Protein AF-A0A0A9DSI0-F1 (afdb_monomer_lite)

pLDDT: mean 74.7, std 19.16, range [35.53, 97.94]

Radius of gyration: 17.43 Å; chains: 1; bounding box: 52×45×36 Å

InterPro domains:
  IPR053772 FBD-associated F-box protein At1g61320/At1g61330-like [PTHR34145] (1-157)
  IPR055357 At1g61320/AtMIF1, LRR domain [PF23622] (1-171)

Sequence (175 aa):
MKNLSMCCSNVVYYARAGLPSIMPNLETLDLRSDDEVVDTPMLPTKFHYLNHLTICMRSGTFNPSYDYFSVVSFLDASASPSLETLILDVSKEHMERDSVFGDSSHLRQIAEHRHYYLKNVKIIGFSSAKRLIELTCYILNNAVSLECLTLDTLYGFRCSDDEIYERCSPWARIF

Foldseek 3Di:
DAEDEDAEAQQLVCCQAPCCPVPVNHAYYHYEHQYHDPDDDHDQGANARHAYYEYAHEDPDDDLPPQCCSVVSCVQCSHYLNHAEYEYEPAYPDDDDPDQDDDPDDLPPQPARARERHAYYAYALADNSPNSVSVVVNCVRRDPNHNDYHRHNDYDDDPDVPPDDDDPDDDDDDD

Secondary structure (DSSP, 8-state):
--EEEEE-TTHHHHHHHHHHHH-TT--EEEEEES-----SPPP----SS--EEEEEE--SS--TT--THHHHHHHSTTT-TT--EEEEE---SS-----S-S--PPPP------BSS--EEEEES----HHHHHHHHHHHHHBTT--EEEEE---SS---S--SS----------

Organism: Arundo donax (NCBI:txid35708)

Structure (mmCIF, N/CA/C/O backbone):
data_AF-A0A0A9DSI0-F1
#
_entry.id   AF-A0A0A9DSI0-F1
#
loop_
_atom_site.group_PDB
_atom_site.id
_atom_site.type_symbol
_atom_site.label_atom_id
_atom_site.label_alt_id
_atom_site.label_comp_id
_atom_site.label_asym_id
_atom_site.label_entity_id
_atom_site.label_seq_id
_atom_site.pdbx_PDB_ins_code
_atom_site.Cartn_x
_atom_site.Cartn_y
_atom_site.Cartn_z
_atom_site.occupancy
_atom_site.B_iso_or_equiv
_atom_site.auth_seq_id
_atom_site.auth_comp_id
_atom_site.auth_asym_id
_atom_site.auth_atom_id
_atom_site.pdbx_PDB_model_num
ATOM 1 N N . MET A 1 1 ? -20.785 -9.131 3.194 1.00 70.69 1 MET A N 1
ATOM 2 C CA . MET A 1 1 ? -19.538 -9.654 2.598 1.00 70.69 1 MET A CA 1
ATOM 3 C C . MET A 1 1 ? -18.414 -8.712 3.003 1.00 70.69 1 MET A C 1
ATOM 5 O O . MET A 1 1 ? -18.608 -7.514 2.857 1.00 70.69 1 MET A O 1
ATOM 9 N N . LYS A 1 2 ? -17.335 -9.229 3.607 1.00 92.19 2 LYS A N 1
ATOM 10 C CA . LYS A 1 2 ? -16.249 -8.421 4.203 1.00 92.19 2 LYS A CA 1
ATOM 11 C C . LYS A 1 2 ? -14.970 -8.388 3.364 1.00 92.19 2 LYS A C 1
ATOM 13 O O . LYS A 1 2 ? -14.154 -7.496 3.541 1.00 92.19 2 LYS A O 1
ATOM 18 N N . ASN A 1 3 ? -14.832 -9.333 2.441 1.00 95.00 3 ASN A N 1
ATOM 19 C CA . ASN A 1 3 ? -13.645 -9.505 1.616 1.00 95.00 3 ASN A CA 1
ATOM 20 C C . ASN A 1 3 ? -14.067 -9.478 0.152 1.00 95.00 3 ASN A C 1
ATOM 22 O O . ASN A 1 3 ? -15.081 -10.092 -0.193 1.00 95.00 3 ASN A O 1
ATOM 26 N N . LEU A 1 4 ? -13.302 -8.789 -0.684 1.00 95.25 4 LEU A N 1
ATOM 27 C CA . LEU A 1 4 ? -13.530 -8.710 -2.120 1.00 95.25 4 LEU A CA 1
ATOM 28 C C . LEU A 1 4 ? -12.190 -8.818 -2.848 1.00 95.25 4 LEU A C 1
ATOM 30 O O . LEU A 1 4 ? -11.240 -8.137 -2.476 1.00 95.25 4 LEU A O 1
ATOM 34 N N . SER A 1 5 ? -12.141 -9.650 -3.885 1.00 94.75 5 SER A N 1
ATOM 35 C CA . SER A 1 5 ? -11.039 -9.685 -4.848 1.00 94.75 5 SER A CA 1
ATOM 36 C C . SER A 1 5 ? -11.601 -9.379 -6.235 1.00 94.75 5 SER A C 1
ATOM 38 O O . SER A 1 5 ? -12.677 -9.871 -6.588 1.00 94.75 5 SER A O 1
ATOM 40 N N . MET A 1 6 ? -10.922 -8.522 -6.993 1.00 90.88 6 MET A N 1
ATOM 41 C CA . MET A 1 6 ? -11.334 -8.086 -8.326 1.00 90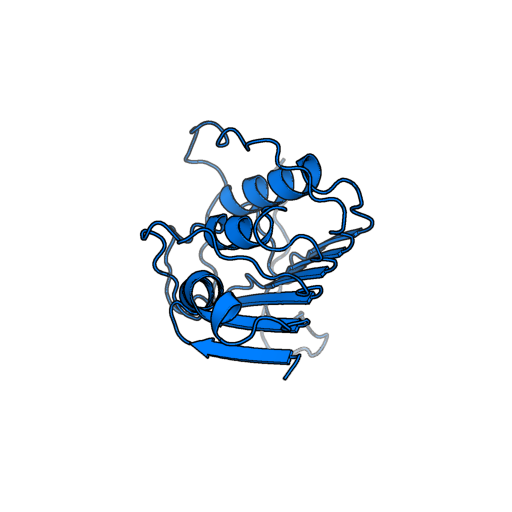.88 6 MET A CA 1
ATOM 42 C C . MET A 1 6 ? -10.140 -8.088 -9.280 1.00 90.88 6 MET A C 1
ATOM 44 O O . MET A 1 6 ? -9.057 -7.642 -8.916 1.00 90.88 6 MET A O 1
ATOM 48 N N . CYS A 1 7 ? -10.356 -8.542 -10.515 1.00 88.19 7 CYS A N 1
ATOM 49 C CA . CYS A 1 7 ? -9.341 -8.574 -11.567 1.00 88.19 7 CYS A CA 1
ATOM 50 C C . CYS A 1 7 ? -9.918 -7.962 -12.848 1.00 88.19 7 CYS A C 1
ATOM 52 O O . CYS A 1 7 ? -10.629 -8.643 -13.588 1.00 88.19 7 CYS A O 1
ATOM 54 N N . CYS A 1 8 ? -9.671 -6.670 -13.066 1.00 79.38 8 CYS A N 1
ATOM 55 C CA . CYS A 1 8 ? -10.215 -5.904 -14.191 1.00 79.38 8 CYS A CA 1
ATOM 56 C C . CYS A 1 8 ? -9.273 -4.740 -14.540 1.00 79.38 8 CYS A C 1
ATOM 58 O O . CYS A 1 8 ? -8.582 -4.231 -13.662 1.00 79.38 8 CYS A O 1
ATOM 60 N N . SER A 1 9 ? -9.322 -4.222 -15.768 1.00 79.50 9 SER A N 1
ATOM 61 C CA . SER A 1 9 ? -8.731 -2.911 -16.080 1.00 79.50 9 SER A CA 1
ATOM 62 C C . SER A 1 9 ? -9.451 -1.790 -15.313 1.00 79.50 9 SER A C 1
ATOM 64 O O . SER A 1 9 ? -10.671 -1.842 -15.132 1.00 79.50 9 SER A O 1
ATOM 66 N N . ASN A 1 10 ? -8.717 -0.756 -14.896 1.00 77.50 10 ASN A N 1
ATOM 67 C CA . ASN A 1 10 ? -9.194 0.403 -14.128 1.00 77.50 10 ASN A CA 1
ATOM 68 C C . ASN A 1 10 ? -9.860 0.040 -12.793 1.00 77.50 10 ASN A C 1
ATOM 70 O O . ASN A 1 10 ? -10.728 0.766 -12.287 1.00 77.50 10 ASN A O 1
ATOM 74 N N . VAL A 1 11 ? -9.510 -1.118 -12.229 1.00 84.69 11 VAL A N 1
ATOM 75 C CA . VAL A 1 11 ? -10.157 -1.612 -11.017 1.00 84.69 11 VAL A CA 1
ATOM 76 C C . VAL A 1 11 ? -9.809 -0.756 -9.804 1.00 84.69 11 VAL A C 1
ATOM 78 O O . VAL A 1 11 ? -10.651 -0.619 -8.922 1.00 84.69 11 VAL A O 1
ATOM 81 N N . VAL A 1 12 ? -8.630 -0.124 -9.759 1.00 84.00 12 VAL A N 1
ATOM 82 C CA . VAL A 1 12 ? -8.245 0.772 -8.657 1.00 84.00 12 VAL A CA 1
ATOM 83 C C . VAL A 1 12 ? -9.158 1.995 -8.639 1.00 84.00 12 VAL A C 1
ATOM 85 O O . VAL A 1 12 ? -9.711 2.339 -7.588 1.00 84.00 12 VAL A O 1
ATOM 88 N N . TYR A 1 13 ? -9.410 2.588 -9.810 1.00 81.12 13 TYR A N 1
ATOM 89 C CA . TYR A 1 13 ? -10.386 3.665 -9.957 1.00 81.12 13 TYR A CA 1
ATOM 90 C C . TYR A 1 13 ? -11.804 3.224 -9.559 1.00 81.12 13 TYR A C 1
ATOM 92 O O . TYR A 1 13 ? -12.437 3.846 -8.701 1.00 81.12 13 TYR A O 1
ATOM 100 N N . TYR A 1 14 ? -12.313 2.134 -10.142 1.00 84.38 14 TYR A N 1
ATOM 101 C CA . TYR A 1 14 ? -13.665 1.652 -9.839 1.00 84.38 14 TYR A CA 1
ATOM 102 C C . TYR A 1 14 ? -13.833 1.358 -8.348 1.00 84.38 14 TYR A C 1
ATOM 104 O O . TYR A 1 14 ? -14.828 1.755 -7.732 1.00 84.38 14 TYR A O 1
ATOM 112 N N . ALA A 1 15 ? -12.834 0.700 -7.760 1.00 88.38 15 ALA A N 1
ATOM 113 C CA . ALA A 1 15 ? -12.825 0.345 -6.360 1.00 88.38 15 ALA A CA 1
ATOM 114 C C . ALA A 1 15 ? -12.992 1.578 -5.486 1.00 88.38 15 ALA A C 1
ATOM 116 O O . ALA A 1 15 ? -13.879 1.636 -4.636 1.00 88.38 15 ALA A O 1
ATOM 117 N N . ARG A 1 16 ? -12.181 2.600 -5.741 1.00 84.50 16 ARG A N 1
ATOM 118 C CA . ARG A 1 16 ? -12.204 3.824 -4.957 1.00 84.50 16 ARG A CA 1
ATOM 119 C C . ARG A 1 16 ? -13.498 4.620 -5.165 1.00 84.50 16 ARG A C 1
ATOM 121 O O . ARG A 1 16 ? -14.002 5.184 -4.195 1.00 84.50 16 ARG A O 1
ATOM 128 N N . ALA A 1 17 ? -14.063 4.639 -6.374 1.00 84.44 17 ALA A N 1
ATOM 129 C CA . ALA A 1 17 ? -15.258 5.420 -6.699 1.00 84.44 17 ALA A CA 1
ATOM 130 C C . ALA A 1 17 ? -16.575 4.770 -6.236 1.00 84.44 17 ALA A C 1
ATOM 132 O O . ALA A 1 17 ? -17.450 5.462 -5.717 1.00 84.44 17 ALA A O 1
ATOM 133 N N . GLY A 1 18 ? -16.732 3.459 -6.434 1.00 85.56 18 GLY A N 1
ATOM 134 C CA . GLY A 1 18 ? -18.016 2.770 -6.276 1.00 85.56 18 GLY A CA 1
ATOM 135 C C . GLY A 1 18 ? -18.115 1.861 -5.055 1.00 85.56 18 GLY A C 1
ATOM 136 O O . GLY A 1 18 ? -19.180 1.760 -4.449 1.00 85.56 18 GLY A O 1
ATOM 137 N N . LEU A 1 19 ? -17.030 1.197 -4.646 1.00 90.06 19 LEU A N 1
ATOM 138 C CA . LEU A 1 19 ? -17.137 0.171 -3.602 1.00 90.06 19 LEU A CA 1
ATOM 139 C C . LEU A 1 19 ? -17.518 0.696 -2.214 1.00 90.06 19 LEU A C 1
ATOM 141 O O . LEU A 1 19 ? -18.238 -0.031 -1.532 1.00 90.06 19 LEU A O 1
ATOM 145 N N . PRO A 1 20 ? -17.144 1.915 -1.779 1.00 90.00 20 PRO A N 1
ATOM 146 C CA . PRO A 1 20 ? -17.587 2.417 -0.481 1.00 90.00 20 PRO A CA 1
ATOM 147 C C . PRO A 1 20 ? -19.113 2.456 -0.304 1.00 90.00 20 PRO A C 1
ATOM 149 O O . PRO A 1 20 ? -19.595 2.272 0.811 1.00 90.00 20 PRO A O 1
ATOM 152 N N . SER A 1 21 ? -19.884 2.671 -1.379 1.00 88.94 21 SER A N 1
ATOM 153 C CA . SER A 1 21 ? -21.354 2.686 -1.321 1.00 88.94 21 SER A CA 1
ATOM 154 C C . SER A 1 21 ? -21.971 1.297 -1.503 1.00 88.94 21 SER A C 1
ATOM 156 O O . SER A 1 21 ? -22.980 0.989 -0.872 1.00 88.94 21 SER A O 1
ATOM 158 N N . ILE A 1 22 ? -21.359 0.446 -2.331 1.00 91.06 22 ILE A N 1
ATOM 159 C CA . ILE A 1 22 ? -21.844 -0.914 -2.616 1.00 91.06 22 ILE A CA 1
ATOM 160 C C . ILE A 1 22 ? -21.525 -1.866 -1.452 1.00 91.06 22 ILE A C 1
ATOM 162 O O . ILE A 1 22 ? -22.320 -2.742 -1.111 1.00 91.06 22 ILE A O 1
ATOM 166 N N . MET A 1 23 ? -20.355 -1.703 -0.834 1.00 92.56 23 MET A N 1
ATOM 167 C CA . MET A 1 23 ? -19.815 -2.576 0.209 1.00 92.56 23 MET A CA 1
ATOM 168 C C . MET A 1 23 ? -19.239 -1.751 1.373 1.00 92.56 23 MET A C 1
ATOM 170 O O . MET A 1 23 ? -18.035 -1.785 1.623 1.00 92.56 23 MET A O 1
ATOM 174 N N . PRO A 1 24 ? -20.080 -1.038 2.144 1.00 89.75 24 PRO A N 1
ATOM 175 C CA . PRO A 1 24 ? -19.610 -0.125 3.192 1.00 89.75 24 PRO A CA 1
ATOM 176 C C . PRO A 1 24 ? -18.847 -0.820 4.331 1.00 89.75 24 PRO A C 1
ATOM 178 O O . PRO A 1 24 ? -18.027 -0.188 4.987 1.00 89.75 24 PRO A O 1
ATOM 181 N N . ASN A 1 25 ? -19.088 -2.120 4.545 1.00 93.75 25 ASN A N 1
ATOM 182 C CA . ASN A 1 25 ? -18.466 -2.942 5.593 1.00 93.75 25 ASN A CA 1
ATOM 183 C C . ASN A 1 25 ? -17.287 -3.787 5.077 1.00 93.75 25 ASN A C 1
ATOM 185 O O . ASN A 1 25 ? -17.012 -4.859 5.618 1.00 93.75 25 ASN A O 1
ATOM 189 N N . LEU A 1 26 ? -16.659 -3.371 3.975 1.00 95.25 26 LEU A N 1
ATOM 190 C CA . LEU A 1 26 ? -15.510 -4.064 3.408 1.00 95.25 26 LEU A CA 1
ATOM 191 C C . LEU A 1 26 ? -14.284 -3.892 4.317 1.00 95.25 26 LEU A C 1
ATOM 193 O O . LEU A 1 26 ? -13.925 -2.769 4.659 1.00 95.25 26 LEU A O 1
ATOM 197 N N . GLU A 1 27 ? -13.659 -5.006 4.688 1.00 96.62 27 GLU A N 1
ATOM 198 C CA . GLU A 1 27 ? -12.481 -5.081 5.560 1.00 96.62 27 GLU A CA 1
ATOM 199 C C . GLU A 1 27 ? -11.216 -5.423 4.770 1.00 96.62 27 GLU A C 1
ATOM 201 O O . GLU A 1 27 ? -10.157 -4.851 5.021 1.00 96.62 27 GLU A O 1
ATOM 206 N N . THR A 1 28 ? -11.328 -6.305 3.774 1.00 96.69 28 THR A N 1
ATOM 207 C CA . THR A 1 28 ? -10.208 -6.704 2.915 1.00 96.69 28 THR A CA 1
ATOM 208 C C . THR A 1 28 ? -10.545 -6.503 1.446 1.00 96.69 28 THR A C 1
ATOM 210 O O . THR A 1 28 ? -11.578 -6.976 0.963 1.00 96.69 28 THR A O 1
ATOM 213 N N . LEU A 1 29 ? -9.648 -5.832 0.729 1.00 95.69 29 LEU A N 1
ATOM 214 C CA . LEU A 1 29 ? -9.767 -5.580 -0.698 1.00 95.69 29 LEU A CA 1
ATOM 215 C C . LEU A 1 29 ? -8.493 -6.013 -1.418 1.00 95.69 29 LEU A C 1
ATOM 217 O O . LEU A 1 29 ? -7.398 -5.581 -1.068 1.00 95.69 29 LEU A O 1
ATOM 221 N N . ASP A 1 30 ? -8.659 -6.854 -2.427 1.00 94.81 30 ASP A N 1
ATOM 222 C CA . ASP A 1 30 ? -7.603 -7.296 -3.327 1.00 94.81 30 ASP A CA 1
ATOM 223 C C . ASP A 1 30 ? -7.948 -6.865 -4.755 1.00 94.81 30 ASP A C 1
ATOM 225 O O . ASP A 1 30 ? -9.010 -7.190 -5.290 1.00 94.81 30 ASP A O 1
ATOM 229 N N . LEU A 1 31 ? -7.076 -6.057 -5.341 1.00 91.06 31 LEU A N 1
ATOM 230 C CA . LEU A 1 31 ? -7.256 -5.443 -6.643 1.00 91.06 31 LEU A CA 1
ATOM 231 C C . LEU A 1 31 ? -6.141 -5.898 -7.557 1.00 91.06 31 LEU A C 1
ATOM 233 O O . LEU A 1 31 ? -4.969 -5.686 -7.267 1.00 91.06 31 LEU A O 1
ATOM 237 N N . ARG A 1 32 ? -6.505 -6.442 -8.709 1.00 88.06 32 ARG A N 1
ATOM 238 C CA . ARG A 1 32 ? -5.565 -6.739 -9.775 1.00 88.06 32 ARG A CA 1
ATOM 239 C C . ARG A 1 32 ? -5.950 -5.973 -11.025 1.00 88.06 32 ARG A C 1
ATOM 241 O O . ARG A 1 32 ? -7.045 -6.163 -11.553 1.00 88.06 32 ARG A O 1
ATOM 248 N N . SER A 1 33 ? -5.042 -5.114 -11.468 1.00 79.00 33 SER A N 1
ATOM 249 C CA . SER A 1 33 ? -5.221 -4.292 -12.654 1.00 79.00 33 SER A CA 1
ATOM 250 C C . SER A 1 33 ? -4.120 -4.560 -13.660 1.00 79.00 33 SER A C 1
ATOM 252 O O . SER A 1 33 ? -2.939 -4.559 -13.300 1.00 79.00 33 SER A O 1
ATOM 254 N N . ASP A 1 34 ? -4.528 -4.761 -14.908 1.00 70.94 34 ASP A N 1
ATOM 255 C CA . ASP A 1 34 ? -3.606 -4.884 -16.035 1.00 70.94 34 ASP A CA 1
ATOM 256 C C . ASP A 1 34 ? -3.355 -3.513 -16.701 1.00 70.94 34 ASP A C 1
ATOM 258 O O . ASP A 1 34 ? -2.267 -3.282 -17.222 1.00 70.94 34 ASP A O 1
ATOM 262 N N . ASP A 1 35 ? -4.324 -2.584 -16.601 1.00 66.19 35 ASP A N 1
ATOM 263 C CA . ASP A 1 35 ? -4.242 -1.209 -17.112 1.00 66.19 35 ASP A CA 1
ATOM 264 C C . ASP A 1 35 ? -5.010 -0.208 -16.229 1.00 66.19 35 ASP A C 1
ATOM 266 O O . ASP A 1 35 ? -6.156 -0.468 -15.867 1.00 66.19 35 ASP A O 1
ATOM 270 N N . GLU A 1 36 ? -4.423 0.957 -15.921 1.00 65.38 36 GLU A N 1
ATOM 271 C CA . GLU A 1 36 ? -5.060 2.048 -15.154 1.00 65.38 36 GLU A CA 1
ATOM 272 C C . GLU A 1 36 ? -4.995 3.384 -15.915 1.00 65.38 36 GLU A C 1
ATOM 274 O O . GLU A 1 36 ? -3.921 3.863 -16.279 1.00 65.38 36 GLU A O 1
ATOM 279 N N . VAL A 1 37 ? -6.147 4.023 -16.106 1.00 60.88 37 VAL A N 1
ATOM 280 C CA . VAL A 1 37 ? -6.300 5.367 -16.670 1.00 60.88 37 VAL A CA 1
ATOM 281 C C . VAL A 1 37 ? -6.568 6.333 -15.519 1.00 60.88 37 VAL A C 1
ATOM 283 O O . VAL A 1 37 ? -7.629 6.309 -14.893 1.00 60.88 37 VAL A O 1
ATOM 286 N N . VAL A 1 38 ? -5.591 7.188 -15.220 1.00 58.84 38 VAL A N 1
ATOM 287 C CA . VAL A 1 38 ? -5.594 8.058 -14.036 1.00 58.84 38 VAL A CA 1
ATOM 288 C C . VAL A 1 38 ? -5.829 9.502 -14.461 1.00 58.84 38 VAL A C 1
ATOM 290 O O . VAL A 1 38 ? -4.874 10.251 -14.563 1.00 58.84 38 VAL A O 1
ATOM 293 N N . ASP A 1 39 ? -7.076 9.906 -14.718 1.00 53.94 39 ASP A N 1
ATOM 294 C CA . ASP A 1 39 ? -7.364 11.332 -14.992 1.00 53.94 39 ASP A CA 1
ATOM 295 C C . ASP A 1 39 ? -8.756 11.821 -14.554 1.00 53.94 39 ASP A C 1
ATOM 297 O O . ASP A 1 39 ? -9.115 12.975 -14.784 1.00 53.94 39 ASP A O 1
ATOM 301 N N . THR A 1 40 ? -9.566 10.994 -13.883 1.00 52.50 40 THR A N 1
ATOM 302 C CA . THR A 1 40 ? -10.903 11.438 -13.448 1.00 52.50 40 THR A CA 1
ATOM 303 C C . THR A 1 40 ? -10.907 11.821 -11.964 1.00 52.50 40 THR A C 1
ATOM 305 O O . THR A 1 40 ? -10.547 10.985 -11.130 1.00 52.50 40 THR A O 1
ATOM 308 N N . PRO A 1 41 ? -11.339 13.044 -11.590 1.00 54.25 41 PRO A N 1
ATOM 309 C CA . PRO A 1 41 ? -11.466 13.433 -10.189 1.00 54.25 41 PRO A CA 1
ATOM 310 C C . PRO A 1 41 ? -12.464 12.520 -9.470 1.00 54.25 41 PRO A C 1
ATOM 312 O O . PRO A 1 41 ? -13.575 12.280 -9.947 1.00 54.25 41 PRO A O 1
ATOM 315 N N . MET A 1 42 ? -12.047 11.981 -8.326 1.00 64.19 42 MET A N 1
ATOM 316 C CA . MET A 1 42 ? -12.833 11.010 -7.566 1.00 64.19 42 MET A CA 1
ATOM 317 C C . MET A 1 42 ? -13.781 11.706 -6.592 1.00 64.19 42 MET A C 1
ATOM 319 O O . MET A 1 42 ? -13.451 12.741 -6.013 1.00 64.19 42 MET A O 1
ATOM 323 N N . LEU A 1 43 ? -14.954 11.110 -6.378 1.00 64.56 43 LEU A N 1
ATOM 324 C CA . LEU A 1 43 ? -15.855 11.535 -5.310 1.00 64.56 43 LEU A CA 1
ATOM 325 C C . LEU A 1 43 ? -15.208 11.271 -3.937 1.00 64.56 43 LEU A C 1
ATOM 327 O O . LEU A 1 43 ? -14.494 10.277 -3.787 1.00 64.56 43 LEU A O 1
ATOM 331 N N . PRO A 1 44 ? -15.486 12.105 -2.918 1.00 64.69 44 PRO A N 1
ATOM 332 C CA . PRO A 1 44 ? -15.017 11.880 -1.556 1.00 64.69 44 PRO A CA 1
ATOM 333 C C . PRO A 1 44 ? -15.810 10.733 -0.918 1.00 64.69 44 PRO A C 1
ATOM 335 O O . PRO A 1 44 ? -16.746 10.931 -0.147 1.00 64.69 44 PRO A O 1
ATOM 338 N N . THR A 1 45 ? -15.474 9.505 -1.291 1.00 76.50 45 THR A N 1
ATOM 339 C CA . THR A 1 45 ? -16.044 8.278 -0.731 1.00 76.50 45 THR A CA 1
ATOM 340 C C . THR A 1 45 ? -15.091 7.692 0.309 1.00 76.50 45 THR A C 1
ATOM 342 O O . THR A 1 45 ? -13.883 7.943 0.256 1.00 76.50 45 THR A O 1
ATOM 345 N N . LYS A 1 46 ? -15.617 6.916 1.265 1.00 86.56 46 LYS A N 1
ATOM 346 C CA . LYS A 1 46 ? -14.863 6.466 2.441 1.00 86.56 46 LYS A CA 1
ATOM 347 C C . LYS A 1 46 ? -15.069 4.987 2.755 1.00 86.56 46 LYS A C 1
ATOM 349 O O . LYS A 1 46 ? -16.192 4.542 2.971 1.00 86.56 46 LYS A O 1
ATOM 354 N N . PHE A 1 47 ? -13.972 4.249 2.864 1.00 90.19 47 PHE A N 1
ATOM 355 C CA . PHE A 1 47 ? -13.927 2.897 3.398 1.00 90.19 47 PHE A CA 1
ATOM 356 C C . PHE A 1 47 ? -13.765 2.929 4.916 1.00 90.19 47 PHE A C 1
ATOM 358 O O . PHE A 1 47 ? -12.668 3.089 5.442 1.00 90.19 47 PHE A O 1
ATOM 365 N N . HIS A 1 48 ? -14.863 2.758 5.644 1.00 89.00 48 HIS A N 1
ATOM 366 C CA . HIS A 1 48 ? -14.839 2.852 7.104 1.00 89.00 48 HIS A CA 1
ATOM 367 C C . HIS A 1 48 ? -14.091 1.713 7.797 1.00 89.00 48 HIS A C 1
ATOM 369 O O . HIS A 1 48 ? -13.555 1.938 8.875 1.00 89.00 48 HIS A O 1
ATOM 375 N N . TYR A 1 49 ? -14.069 0.522 7.200 1.00 93.88 49 TYR A N 1
ATOM 376 C CA . TYR A 1 49 ? -13.589 -0.696 7.860 1.00 93.88 49 TYR A CA 1
ATOM 377 C C . TYR A 1 49 ? -12.443 -1.385 7.123 1.00 93.88 49 TYR A C 1
ATOM 379 O O . TYR A 1 49 ? -11.959 -2.410 7.598 1.00 93.88 49 TYR A O 1
ATOM 387 N N . LEU A 1 50 ? -12.001 -0.831 5.990 1.00 95.44 50 LEU A N 1
ATOM 388 C CA . LEU A 1 50 ? -10.938 -1.427 5.190 1.00 95.44 50 LEU A CA 1
ATOM 389 C C . LEU A 1 50 ? -9.640 -1.390 5.992 1.00 95.44 50 LEU A C 1
ATOM 391 O O . LEU A 1 50 ? -9.112 -0.313 6.251 1.00 95.44 50 LEU A O 1
ATOM 395 N N . ASN A 1 51 ? -9.156 -2.566 6.381 1.00 96.19 51 ASN A N 1
ATOM 396 C CA . ASN A 1 51 ? -7.940 -2.751 7.168 1.00 96.19 51 ASN A CA 1
ATOM 397 C C . ASN A 1 51 ? -6.806 -3.379 6.349 1.00 96.19 51 ASN A C 1
ATOM 399 O O . ASN A 1 51 ? -5.637 -3.161 6.666 1.00 96.19 51 ASN A O 1
ATOM 403 N N . HIS A 1 52 ? -7.132 -4.082 5.264 1.00 97.44 52 HIS A N 1
ATOM 404 C CA . HIS A 1 52 ? -6.158 -4.739 4.406 1.00 97.44 52 HIS A CA 1
ATOM 405 C C . HIS A 1 52 ? -6.433 -4.433 2.936 1.00 97.44 52 HIS A C 1
ATOM 407 O O . HIS A 1 52 ? -7.503 -4.750 2.410 1.00 97.44 52 HIS A O 1
ATOM 413 N N . LEU A 1 53 ? -5.440 -3.857 2.264 1.00 96.25 53 LEU A N 1
ATOM 414 C CA . LEU A 1 53 ? -5.483 -3.538 0.843 1.00 96.25 53 LEU A CA 1
ATOM 415 C C . LEU A 1 53 ? -4.318 -4.211 0.123 1.00 96.25 53 LEU A C 1
ATOM 417 O O . LEU A 1 53 ? -3.157 -4.034 0.489 1.00 96.25 53 LEU A O 1
ATOM 421 N N . THR A 1 54 ? -4.625 -4.967 -0.922 1.00 94.69 54 THR A N 1
ATOM 422 C CA . THR A 1 54 ? -3.644 -5.478 -1.879 1.00 94.69 54 THR A CA 1
ATOM 423 C C . THR A 1 54 ? -3.943 -4.905 -3.251 1.00 94.69 54 THR A C 1
ATOM 425 O O . THR A 1 54 ? -5.090 -4.919 -3.690 1.00 94.69 54 THR A O 1
ATOM 428 N N . ILE A 1 55 ? -2.920 -4.368 -3.911 1.00 90.88 55 ILE A N 1
ATOM 429 C CA . ILE A 1 55 ? -2.999 -3.885 -5.285 1.00 90.88 55 ILE A CA 1
ATOM 430 C C . ILE A 1 55 ? -1.875 -4.540 -6.078 1.00 90.88 55 ILE A C 1
ATOM 432 O O . ILE A 1 55 ? -0.701 -4.312 -5.799 1.00 90.88 55 ILE A O 1
ATOM 436 N N . CYS A 1 56 ? -2.240 -5.331 -7.077 1.00 88.12 56 CYS A N 1
ATOM 437 C CA . CYS A 1 56 ? -1.338 -5.915 -8.054 1.00 88.12 56 CYS A CA 1
ATOM 438 C C . CYS A 1 56 ? -1.483 -5.157 -9.374 1.00 88.12 56 CYS A C 1
ATOM 440 O O . CYS A 1 56 ? -2.547 -5.189 -9.993 1.00 88.12 56 CYS A O 1
ATOM 442 N N . MET A 1 57 ? -0.418 -4.494 -9.810 1.00 78.50 57 MET A N 1
ATOM 443 C CA . MET A 1 57 ? -0.356 -3.776 -11.080 1.00 78.50 57 MET A CA 1
ATOM 444 C C . MET A 1 57 ? 0.526 -4.565 -12.045 1.00 78.50 57 MET A C 1
ATOM 446 O O . MET A 1 57 ? 1.752 -4.482 -11.981 1.00 78.50 57 MET A O 1
ATOM 450 N N . ARG A 1 58 ? -0.088 -5.352 -12.934 1.00 69.50 58 ARG A N 1
ATOM 451 C CA . ARG A 1 58 ? 0.643 -6.125 -13.947 1.00 69.50 58 ARG A CA 1
ATOM 452 C C . ARG A 1 58 ? 0.590 -5.401 -15.282 1.00 69.50 58 ARG A C 1
ATOM 454 O O . ARG A 1 58 ? -0.337 -5.574 -16.055 1.00 69.50 58 ARG A O 1
ATOM 461 N N . SER A 1 59 ? 1.604 -4.596 -15.576 1.00 58.47 59 SER A N 1
ATOM 462 C CA . SER A 1 59 ? 1.707 -3.952 -16.888 1.00 58.47 59 SER A CA 1
ATOM 463 C C . SER A 1 59 ? 2.196 -4.964 -17.932 1.00 58.47 59 SER A C 1
ATOM 465 O O . SER A 1 59 ? 3.370 -5.331 -17.932 1.00 58.47 59 SER A O 1
ATOM 467 N N . GLY A 1 60 ? 1.301 -5.407 -18.824 1.00 50.16 60 GLY A N 1
ATOM 468 C CA . GLY A 1 60 ? 1.655 -6.233 -19.991 1.00 50.16 60 GLY A CA 1
ATOM 469 C C . GLY A 1 60 ? 2.303 -5.431 -21.130 1.00 50.16 60 GLY A C 1
ATOM 470 O O . GLY A 1 60 ? 3.085 -5.965 -21.913 1.00 50.16 60 GLY A O 1
ATOM 471 N N . THR A 1 61 ? 2.026 -4.127 -21.200 1.00 43.16 61 THR A N 1
ATOM 472 C CA . THR A 1 61 ? 2.604 -3.206 -22.185 1.00 43.16 61 THR A CA 1
ATOM 473 C C . THR A 1 61 ? 3.015 -1.904 -21.516 1.00 43.16 61 THR A C 1
ATOM 475 O O . THR A 1 61 ? 2.240 -1.330 -20.753 1.00 43.16 61 THR A O 1
ATOM 478 N N . PHE A 1 62 ? 4.238 -1.454 -21.806 1.00 41.66 62 PHE A N 1
ATOM 479 C CA . PHE A 1 62 ? 4.857 -0.247 -21.266 1.00 41.66 62 PHE A CA 1
ATOM 480 C C . PHE A 1 62 ? 3.907 0.950 -21.302 1.00 41.66 62 PHE A C 1
ATOM 482 O O . PHE A 1 62 ? 3.727 1.567 -22.350 1.00 41.66 62 PHE A O 1
ATOM 489 N N . ASN A 1 63 ? 3.380 1.334 -20.142 1.00 47.59 63 ASN A N 1
ATOM 490 C CA . ASN A 1 63 ? 2.974 2.710 -19.945 1.00 47.59 63 ASN A CA 1
ATOM 491 C C . ASN A 1 63 ? 3.952 3.386 -18.968 1.00 47.59 63 ASN A C 1
ATOM 493 O O . ASN A 1 63 ? 3.803 3.255 -17.753 1.00 47.59 63 ASN A O 1
ATOM 497 N N . PRO A 1 64 ? 4.979 4.106 -19.459 1.00 47.41 64 PRO A N 1
ATOM 498 C CA . PRO A 1 64 ? 5.903 4.858 -18.604 1.00 47.41 64 PRO A CA 1
ATOM 499 C C . PRO A 1 64 ? 5.203 5.968 -17.795 1.00 47.41 64 PRO A C 1
ATOM 501 O O . PRO A 1 64 ? 5.832 6.599 -16.947 1.00 47.41 64 PRO A O 1
ATOM 504 N N . SER A 1 65 ? 3.902 6.197 -18.021 1.00 48.75 65 SER A N 1
ATOM 505 C CA . SER A 1 65 ? 3.085 7.165 -17.299 1.00 48.75 65 SER A CA 1
ATOM 506 C C . SER A 1 65 ? 2.301 6.595 -16.112 1.00 48.75 65 SER A C 1
ATOM 508 O O . SER A 1 65 ? 1.423 7.309 -15.629 1.00 48.75 65 SER A O 1
ATOM 510 N N . TYR A 1 66 ? 2.537 5.353 -15.654 1.00 57.88 66 TYR A N 1
ATOM 511 C CA . TYR A 1 66 ? 1.805 4.825 -14.492 1.00 57.88 66 TYR A CA 1
ATOM 512 C C . TYR A 1 66 ? 1.998 5.735 -13.273 1.00 57.88 66 TYR A C 1
ATOM 514 O O . TYR A 1 66 ? 3.043 5.739 -12.616 1.00 57.88 66 TYR A O 1
ATOM 522 N N . ASP A 1 67 ? 0.969 6.532 -12.985 1.00 61.94 67 ASP A N 1
ATOM 523 C CA . ASP A 1 67 ? 0.944 7.401 -11.828 1.00 61.94 67 ASP A CA 1
ATOM 524 C C . ASP A 1 67 ? 0.445 6.580 -10.636 1.00 61.94 67 ASP A C 1
ATOM 526 O O . ASP A 1 67 ? -0.757 6.426 -10.416 1.00 61.94 67 ASP A O 1
ATOM 530 N N . TYR A 1 68 ? 1.382 6.046 -9.844 1.00 65.25 68 TYR A N 1
ATOM 531 C CA . TYR A 1 68 ? 1.073 5.348 -8.588 1.00 65.25 68 TYR A CA 1
ATOM 532 C C . TYR A 1 68 ? 0.341 6.248 -7.567 1.00 65.25 68 TYR A C 1
ATOM 534 O O . TYR A 1 68 ? -0.033 5.782 -6.492 1.00 65.25 68 TYR A O 1
ATOM 542 N N . PHE A 1 69 ? 0.081 7.525 -7.887 1.00 63.44 69 PHE A N 1
ATOM 543 C CA . PHE A 1 69 ? -0.819 8.395 -7.126 1.00 63.44 69 PHE A CA 1
ATOM 544 C C . PHE A 1 69 ? -2.240 7.842 -6.967 1.00 63.44 69 PHE A C 1
ATOM 546 O O . PHE A 1 69 ? -2.904 8.199 -5.995 1.00 63.44 69 PHE A O 1
ATOM 553 N N . SER A 1 70 ? -2.720 6.950 -7.839 1.00 70.12 70 SER A N 1
ATOM 554 C CA . SER A 1 70 ? -4.008 6.279 -7.602 1.00 70.12 70 SER A CA 1
ATOM 555 C C . SER A 1 70 ? -4.011 5.500 -6.274 1.00 70.12 70 SER A C 1
ATOM 557 O O . SER A 1 70 ? -5.022 5.494 -5.572 1.00 70.12 70 SER A O 1
ATOM 559 N N . VAL A 1 71 ? -2.863 4.955 -5.850 1.00 78.38 71 VAL A N 1
ATOM 560 C CA . VAL A 1 71 ? -2.678 4.303 -4.539 1.00 78.38 71 VAL A CA 1
ATOM 561 C C . VAL A 1 71 ? -2.760 5.313 -3.393 1.00 78.38 71 VAL A C 1
ATOM 563 O O . VAL A 1 71 ? -3.340 5.017 -2.349 1.00 78.38 71 VAL A O 1
ATOM 56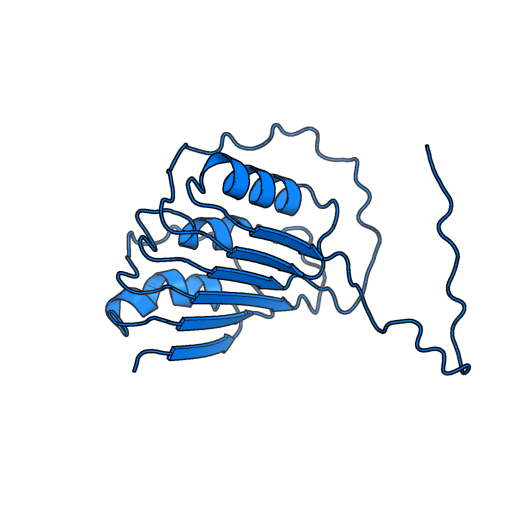6 N N . VAL A 1 72 ? -2.251 6.535 -3.593 1.00 79.50 72 VAL A N 1
ATOM 567 C CA . VAL A 1 72 ? -2.314 7.616 -2.590 1.00 79.50 72 VAL A CA 1
ATOM 568 C C . VAL A 1 72 ? -3.763 7.929 -2.208 1.00 79.50 72 VAL A C 1
ATOM 570 O O . VAL A 1 72 ? -4.036 8.218 -1.046 1.00 79.50 72 VAL A O 1
ATOM 573 N N . SER A 1 73 ? -4.715 7.771 -3.134 1.00 80.31 73 SER A N 1
ATOM 574 C CA . SER A 1 73 ? -6.142 7.974 -2.846 1.00 80.31 73 SER A CA 1
ATOM 575 C C . SER A 1 73 ? -6.701 7.037 -1.766 1.00 80.31 73 SER A C 1
ATOM 577 O O . SER A 1 73 ? -7.688 7.389 -1.120 1.00 80.31 73 SER A O 1
ATOM 579 N N . PHE A 1 74 ? -6.093 5.863 -1.555 1.00 85.19 74 PHE A N 1
ATOM 580 C CA . PHE A 1 74 ? -6.445 4.937 -0.473 1.00 85.19 74 PHE A CA 1
ATOM 581 C C . PHE A 1 74 ? -5.692 5.236 0.822 1.00 85.19 74 PHE A C 1
ATOM 583 O O . PHE A 1 74 ? -6.216 4.941 1.892 1.00 85.19 74 PHE A O 1
ATOM 590 N N . LEU A 1 75 ? -4.492 5.810 0.714 1.00 84.94 75 LEU A N 1
ATOM 591 C CA . LEU A 1 75 ? -3.629 6.189 1.834 1.00 84.94 75 LEU A CA 1
ATOM 592 C C . LEU A 1 75 ? -4.029 7.513 2.493 1.00 84.94 75 LEU A C 1
ATOM 594 O O . LEU A 1 75 ? -3.479 7.873 3.532 1.00 84.94 75 LEU A O 1
ATOM 598 N N . ASP A 1 76 ? -4.960 8.256 1.901 1.00 82.94 76 ASP A N 1
ATOM 599 C CA . ASP A 1 76 ? -5.595 9.378 2.576 1.00 82.94 76 ASP A CA 1
ATOM 600 C C . ASP A 1 76 ? -6.395 8.864 3.790 1.00 82.94 76 ASP A C 1
ATOM 602 O O . ASP A 1 76 ? -7.286 8.020 3.673 1.00 82.94 76 ASP A O 1
ATOM 606 N N . ALA A 1 77 ? -6.100 9.397 4.977 1.00 78.44 77 ALA A N 1
ATOM 607 C CA . ALA A 1 77 ? -6.798 9.047 6.213 1.00 78.44 77 ALA A CA 1
ATOM 608 C C . ALA A 1 77 ? -8.306 9.357 6.154 1.00 78.44 77 ALA A C 1
ATOM 610 O O . ALA A 1 77 ? -9.102 8.747 6.875 1.00 78.44 77 ALA A O 1
ATOM 611 N N . SER A 1 78 ? -8.723 10.291 5.292 1.00 79.69 78 SER A N 1
ATOM 612 C CA . SER A 1 78 ? -10.139 10.563 5.039 1.00 79.69 78 SER A CA 1
ATOM 613 C C . SER A 1 78 ? -10.816 9.416 4.274 1.00 79.69 78 SER A C 1
ATOM 615 O O . SER A 1 78 ? -11.980 9.099 4.536 1.00 79.69 78 SER A O 1
ATOM 617 N N . ALA A 1 79 ? -10.059 8.760 3.390 1.00 84.12 79 ALA A N 1
ATOM 618 C CA . ALA A 1 79 ? -10.492 7.698 2.498 1.00 84.12 79 ALA A CA 1
ATOM 619 C C . ALA A 1 79 ? -10.610 6.348 3.199 1.00 84.12 79 ALA A C 1
ATOM 621 O O . ALA A 1 79 ? -11.637 5.688 3.066 1.00 84.12 79 ALA A O 1
ATOM 622 N N . SER A 1 80 ? -9.574 5.946 3.935 1.00 89.75 80 SER A N 1
ATOM 623 C CA . SER A 1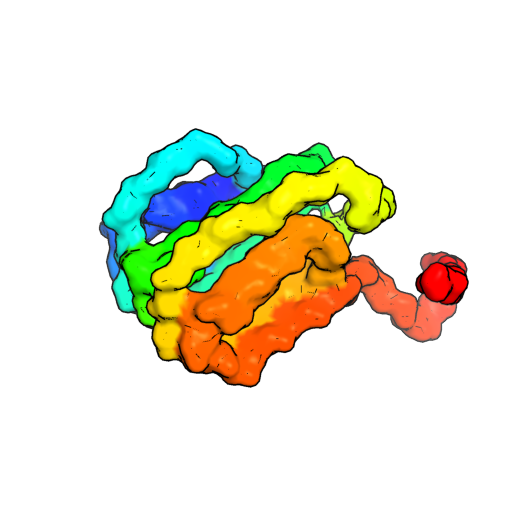 80 ? -9.467 4.597 4.507 1.00 89.75 80 SER A CA 1
ATOM 624 C C . SER A 1 80 ? -8.915 4.656 5.937 1.00 89.75 80 SER A C 1
ATOM 626 O O . SER A 1 80 ? -7.848 4.117 6.205 1.00 89.75 80 SER A O 1
ATOM 628 N N . PRO A 1 81 ? -9.612 5.297 6.894 1.00 90.50 81 PRO A N 1
ATOM 629 C CA . PRO A 1 81 ? -9.073 5.591 8.228 1.00 90.50 81 PRO A CA 1
ATOM 630 C C . PRO A 1 81 ? -8.602 4.367 9.019 1.00 90.50 81 PRO A C 1
ATOM 632 O O . PRO A 1 81 ? -7.818 4.524 9.947 1.00 90.50 81 PRO A O 1
ATOM 635 N N . SER A 1 82 ? -9.105 3.175 8.702 1.00 94.00 82 SER A N 1
ATOM 636 C CA . SER A 1 82 ? -8.786 1.930 9.405 1.00 94.00 82 SER A CA 1
ATOM 637 C C . SER A 1 82 ? -7.732 1.085 8.694 1.00 94.00 82 SER A C 1
ATOM 639 O O . SER A 1 82 ? -7.473 -0.030 9.141 1.00 94.00 82 SER A O 1
ATOM 641 N N . LEU A 1 83 ? -7.128 1.591 7.612 1.00 95.50 83 LEU A N 1
ATOM 642 C CA . LEU A 1 83 ? -6.171 0.830 6.820 1.00 95.50 83 LEU A CA 1
ATOM 643 C C . LEU A 1 83 ? -4.921 0.527 7.647 1.00 95.50 83 LEU A C 1
ATOM 645 O O . LEU A 1 83 ? -4.215 1.436 8.075 1.00 95.50 83 LEU A O 1
ATOM 649 N N . GLU A 1 84 ? -4.648 -0.757 7.852 1.00 97.12 84 GLU A N 1
ATOM 650 C CA . GLU A 1 84 ? -3.544 -1.245 8.679 1.00 97.12 84 GLU A CA 1
ATOM 651 C C . GLU A 1 84 ? -2.418 -1.839 7.838 1.00 97.12 84 GLU A C 1
ATOM 653 O O . GLU A 1 84 ? -1.240 -1.656 8.157 1.00 97.12 84 GLU A O 1
ATOM 658 N N . THR A 1 85 ? -2.777 -2.517 6.747 1.00 97.25 85 THR A N 1
ATOM 659 C CA . THR A 1 85 ? -1.835 -3.208 5.869 1.00 97.25 85 THR A CA 1
ATOM 660 C C . THR A 1 85 ? -2.044 -2.820 4.409 1.00 97.25 85 THR A C 1
ATOM 662 O O . THR A 1 85 ? -3.155 -2.923 3.887 1.00 97.25 85 THR A O 1
ATOM 665 N N . LEU A 1 86 ? -0.956 -2.426 3.744 1.00 95.94 86 LEU A N 1
ATOM 666 C CA . LEU A 1 86 ? -0.888 -2.212 2.300 1.00 95.94 86 LEU A CA 1
ATOM 667 C C . LEU A 1 86 ? 0.135 -3.164 1.674 1.00 95.94 86 LEU A C 1
ATOM 669 O O . LEU A 1 86 ? 1.309 -3.163 2.046 1.00 95.94 86 LEU A O 1
ATOM 673 N N . ILE A 1 87 ? -0.295 -3.912 0.664 1.00 94.94 87 ILE A N 1
ATOM 674 C CA . ILE A 1 87 ? 0.585 -4.666 -0.226 1.00 94.94 87 ILE A CA 1
ATOM 675 C C . ILE A 1 87 ? 0.431 -4.096 -1.633 1.00 94.94 87 ILE A C 1
ATOM 677 O O . ILE A 1 87 ? -0.663 -4.093 -2.191 1.00 94.94 87 ILE A O 1
ATOM 681 N N . LEU A 1 88 ? 1.527 -3.610 -2.198 1.00 91.44 88 LEU A N 1
ATOM 682 C CA . LEU A 1 88 ? 1.592 -3.091 -3.555 1.00 91.44 88 LEU A CA 1
ATOM 683 C C . LEU A 1 88 ? 2.567 -3.949 -4.363 1.00 91.44 88 LEU A C 1
ATOM 685 O O . LEU A 1 88 ? 3.768 -3.920 -4.116 1.00 91.44 88 LEU A O 1
ATOM 689 N N . ASP A 1 89 ? 2.057 -4.714 -5.318 1.00 88.94 89 ASP A N 1
ATOM 690 C CA . ASP A 1 89 ? 2.868 -5.488 -6.254 1.00 88.94 89 ASP A CA 1
ATOM 691 C C . ASP A 1 89 ? 2.953 -4.748 -7.590 1.00 88.94 89 ASP A C 1
ATOM 693 O O . ASP A 1 89 ? 1.954 -4.586 -8.289 1.00 88.94 89 ASP A O 1
ATOM 697 N N . VAL A 1 90 ? 4.155 -4.267 -7.904 1.00 82.38 90 VAL A N 1
ATOM 698 C CA . VAL A 1 90 ? 4.507 -3.553 -9.141 1.00 82.38 90 VAL A CA 1
ATOM 699 C C . VAL A 1 90 ? 5.561 -4.320 -9.939 1.00 82.38 90 VAL A C 1
ATOM 701 O O . VAL A 1 90 ? 6.287 -3.741 -10.752 1.00 82.38 90 VAL A O 1
ATOM 704 N N . SER A 1 91 ? 5.685 -5.628 -9.693 1.00 78.44 91 SER A N 1
ATOM 705 C CA . SER A 1 91 ? 6.578 -6.485 -10.463 1.00 78.44 91 SER A CA 1
ATOM 706 C C . SER A 1 91 ? 6.184 -6.478 -11.947 1.00 78.44 91 SER A C 1
ATOM 708 O O . SER A 1 91 ? 5.021 -6.637 -12.316 1.00 78.44 91 SER A O 1
ATOM 710 N N . LYS A 1 92 ? 7.173 -6.253 -12.822 1.00 68.81 92 LYS A N 1
ATOM 711 C CA . LYS A 1 92 ? 6.983 -6.273 -14.280 1.00 68.81 92 LYS A CA 1
ATOM 712 C C . LYS A 1 92 ? 7.334 -7.659 -14.820 1.00 68.81 92 LYS A C 1
ATOM 714 O O . LYS A 1 92 ? 8.362 -8.214 -14.440 1.00 68.81 92 LYS A O 1
ATOM 719 N N . GLU A 1 93 ? 6.550 -8.186 -15.759 1.00 55.53 93 GLU A N 1
ATOM 720 C CA . GLU A 1 93 ? 6.883 -9.454 -16.434 1.00 55.53 93 GLU A CA 1
ATOM 721 C C . GLU A 1 93 ? 8.068 -9.291 -17.417 1.00 55.53 93 GLU A C 1
ATOM 723 O O . GLU A 1 93 ? 8.825 -10.237 -17.620 1.00 55.53 93 GLU A O 1
ATOM 728 N N . HIS A 1 94 ? 8.326 -8.075 -17.930 1.00 50.44 94 HIS A N 1
ATOM 729 C CA . HIS A 1 94 ? 9.449 -7.762 -18.830 1.00 50.44 94 HIS A CA 1
ATOM 730 C C . HIS A 1 94 ? 10.078 -6.386 -18.518 1.00 50.44 94 HIS A C 1
ATOM 732 O O . HIS A 1 94 ? 9.365 -5.429 -18.215 1.00 50.44 94 HIS A O 1
ATOM 738 N N . MET A 1 95 ? 11.414 -6.275 -18.553 1.00 50.66 95 MET A N 1
ATOM 739 C CA . MET A 1 95 ? 12.155 -5.045 -18.229 1.00 50.66 95 MET A CA 1
ATOM 740 C C . MET A 1 95 ? 12.850 -4.480 -19.467 1.00 50.66 95 MET A C 1
ATOM 742 O O . MET A 1 95 ? 13.731 -5.124 -20.031 1.00 50.66 95 MET A O 1
ATOM 746 N N . GLU A 1 96 ? 12.571 -3.215 -19.775 1.00 47.72 96 GLU A N 1
ATOM 747 C CA . GLU A 1 96 ? 13.585 -2.302 -20.300 1.00 47.72 96 GLU A CA 1
ATOM 748 C C . GLU A 1 96 ? 14.035 -1.373 -19.168 1.00 47.72 96 GLU A C 1
ATOM 750 O O . GLU A 1 96 ? 13.296 -1.084 -18.220 1.00 47.72 96 GLU A O 1
ATOM 755 N N . ARG A 1 97 ? 15.312 -0.995 -19.221 1.00 44.62 97 ARG A N 1
ATOM 756 C CA . ARG A 1 97 ? 16.009 -0.230 -18.188 1.00 44.62 97 ARG A CA 1
ATOM 757 C C . ARG A 1 97 ? 15.564 1.228 -18.224 1.00 44.62 97 ARG A C 1
ATOM 759 O O . ARG A 1 97 ? 16.200 2.040 -18.892 1.00 44.62 97 ARG A O 1
ATOM 766 N N . ASP A 1 98 ? 14.557 1.577 -17.437 1.00 44.72 98 ASP A N 1
ATOM 767 C CA . ASP A 1 98 ? 14.332 2.983 -17.110 1.00 44.72 98 ASP A CA 1
ATOM 768 C C . ASP A 1 98 ? 15.436 3.440 -16.146 1.00 44.72 98 ASP A C 1
ATOM 770 O O . ASP A 1 98 ? 15.440 3.145 -14.950 1.00 44.72 98 ASP A O 1
ATOM 774 N N . SER A 1 99 ? 16.443 4.099 -16.721 1.00 45.22 99 SER A N 1
ATOM 775 C CA . SER A 1 99 ? 17.531 4.748 -15.998 1.00 45.22 99 SER A CA 1
ATOM 776 C C . SER A 1 99 ? 17.042 6.012 -15.288 1.00 45.22 99 SER A C 1
ATOM 778 O O . SER A 1 99 ? 16.168 6.736 -15.753 1.00 45.22 99 SER A O 1
ATOM 780 N N . VAL A 1 100 ? 17.684 6.273 -14.155 1.00 56.16 100 VAL A N 1
ATOM 781 C CA . VAL A 1 100 ? 17.320 7.153 -13.035 1.00 56.16 100 VAL A CA 1
ATOM 782 C C . VAL A 1 100 ? 17.414 8.661 -13.329 1.00 56.16 100 VAL A C 1
ATOM 784 O O . VAL A 1 100 ? 17.097 9.477 -12.470 1.00 56.16 100 VAL A O 1
ATOM 787 N N . PHE A 1 101 ? 17.814 9.087 -14.523 1.00 44.81 101 PHE A N 1
ATOM 788 C CA . PHE A 1 101 ? 18.165 10.488 -14.772 1.00 44.81 101 PHE A CA 1
ATOM 789 C C . PHE A 1 101 ? 17.424 11.055 -15.976 1.00 44.81 101 PHE A C 1
ATOM 791 O O . PHE A 1 101 ? 17.783 10.785 -17.118 1.00 44.81 101 PHE A O 1
ATOM 798 N N . GLY A 1 102 ? 16.416 11.887 -15.722 1.00 43.50 102 GLY A N 1
ATOM 799 C CA . GLY A 1 102 ? 15.760 12.629 -16.799 1.00 43.50 102 GLY A CA 1
ATOM 800 C C . GLY A 1 102 ? 14.780 13.699 -16.350 1.00 43.50 102 GLY A C 1
ATOM 801 O O . GLY A 1 102 ? 14.582 14.663 -17.080 1.00 43.50 102 GLY A O 1
ATOM 802 N N . ASP A 1 103 ? 14.203 13.588 -15.153 1.00 47.47 103 ASP A N 1
ATOM 803 C CA . ASP A 1 103 ? 13.138 14.506 -14.757 1.00 47.47 103 ASP A CA 1
ATOM 804 C C . ASP A 1 103 ? 13.468 15.232 -13.448 1.00 47.47 103 ASP A C 1
ATOM 806 O O . ASP A 1 103 ? 13.161 14.771 -12.344 1.00 47.47 103 ASP A O 1
ATOM 810 N N . SER A 1 104 ? 14.113 16.394 -13.592 1.00 47.25 104 SER A N 1
ATOM 811 C CA . SER A 1 104 ? 14.473 17.316 -12.508 1.00 47.25 104 SER A CA 1
ATOM 812 C C . SER A 1 104 ? 13.269 18.038 -11.892 1.00 47.25 104 SER A C 1
ATOM 814 O O . SER A 1 104 ? 13.455 19.005 -11.152 1.00 47.25 104 SER A O 1
ATOM 816 N N . SER A 1 105 ? 12.033 17.635 -12.207 1.00 54.53 105 SER A N 1
ATOM 817 C CA . SER A 1 105 ? 10.847 18.209 -11.574 1.00 54.53 105 SER A CA 1
ATOM 818 C C . SER A 1 105 ? 10.878 17.970 -10.059 1.00 54.53 105 SER A C 1
ATOM 820 O O . SER A 1 105 ? 11.223 16.885 -9.586 1.00 54.53 105 SER A O 1
ATOM 822 N N . HIS A 1 106 ? 10.557 19.002 -9.282 1.00 50.44 106 HIS A N 1
ATOM 823 C CA . HIS A 1 106 ? 10.497 18.905 -7.826 1.00 50.44 106 HIS A CA 1
ATOM 824 C C . HIS A 1 106 ? 9.522 17.798 -7.406 1.00 50.44 106 HIS A C 1
ATOM 826 O O . HIS A 1 106 ? 8.459 17.656 -8.013 1.00 50.44 106 HIS A O 1
ATOM 832 N N . LEU A 1 107 ? 9.883 17.034 -6.367 1.00 55.22 107 LEU A N 1
ATOM 833 C CA . LEU A 1 107 ? 8.961 16.098 -5.721 1.00 55.22 107 LEU A CA 1
ATOM 834 C C . LEU A 1 107 ? 7.681 16.872 -5.385 1.00 55.22 107 LEU A C 1
ATOM 836 O O . LEU A 1 107 ? 7.763 17.954 -4.790 1.00 55.22 107 LEU A O 1
ATOM 840 N N . ARG A 1 108 ? 6.515 16.367 -5.814 1.00 59.62 108 ARG A N 1
ATOM 841 C CA . ARG A 1 108 ? 5.226 17.016 -5.519 1.00 59.62 108 ARG A CA 1
ATOM 842 C C . ARG A 1 108 ? 5.155 17.278 -4.009 1.00 59.62 108 ARG A C 1
ATOM 844 O O . ARG A 1 108 ? 5.480 16.389 -3.227 1.00 59.62 108 ARG A O 1
ATOM 851 N N . GLN A 1 109 ? 4.760 18.488 -3.596 1.00 54.19 109 GLN A N 1
ATOM 852 C CA . GLN A 1 109 ? 4.516 18.776 -2.180 1.00 54.19 109 GLN A CA 1
ATOM 853 C C . GLN A 1 109 ? 3.421 17.833 -1.690 1.00 54.19 109 GLN A C 1
ATOM 855 O O . GLN A 1 109 ? 2.261 17.928 -2.090 1.00 54.19 109 GLN A O 1
ATOM 860 N N . ILE A 1 110 ? 3.827 16.877 -0.868 1.00 56.47 110 ILE A N 1
ATOM 861 C CA . ILE A 1 110 ? 2.940 15.899 -0.272 1.00 56.47 110 ILE A CA 1
ATOM 862 C C . ILE A 1 110 ? 2.195 16.620 0.847 1.00 56.47 110 ILE A C 1
ATOM 864 O O . ILE A 1 110 ? 2.799 17.022 1.838 1.00 56.47 110 ILE A O 1
ATOM 868 N N . ALA A 1 111 ? 0.895 16.834 0.663 1.00 57.16 111 ALA A N 1
ATOM 869 C CA . ALA A 1 111 ? 0.054 17.398 1.705 1.00 57.16 111 ALA A CA 1
ATOM 870 C C . ALA A 1 111 ? 0.050 16.462 2.926 1.00 57.16 111 ALA A C 1
ATOM 872 O O . ALA A 1 111 ? -0.198 15.264 2.781 1.00 57.16 111 ALA A O 1
ATOM 873 N N . GLU A 1 112 ? 0.335 17.013 4.107 1.00 61.50 112 GLU A N 1
ATOM 874 C CA . GLU A 1 112 ? 0.429 16.284 5.375 1.00 61.50 112 GLU A CA 1
ATOM 875 C C . GLU A 1 112 ? -0.954 15.785 5.829 1.00 61.50 112 GLU A C 1
ATOM 877 O O . GLU A 1 112 ? -1.680 16.465 6.554 1.00 61.50 112 GLU A O 1
ATOM 882 N N . HIS A 1 113 ? -1.323 14.575 5.419 1.00 72.56 113 HIS A N 1
ATOM 883 C CA . HIS A 1 113 ? -2.523 13.880 5.876 1.00 72.56 113 HIS A CA 1
ATOM 884 C C . HIS A 1 113 ? -2.097 12.687 6.723 1.00 72.56 113 HIS A C 1
ATOM 886 O O . HIS A 1 113 ? -1.837 11.596 6.220 1.00 72.56 113 HIS A O 1
ATOM 892 N N . ARG A 1 114 ? -2.007 12.904 8.038 1.00 84.31 114 ARG A N 1
ATOM 893 C CA . ARG A 1 114 ? -1.539 11.883 8.982 1.00 84.31 114 ARG A CA 1
ATOM 894 C C . ARG A 1 114 ? -2.458 10.661 8.981 1.00 84.31 114 ARG A C 1
ATOM 896 O O . ARG A 1 114 ? -3.637 10.762 9.318 1.00 84.31 114 ARG A O 1
ATOM 903 N N . HIS A 1 115 ? -1.889 9.503 8.673 1.00 87.00 115 HIS A N 1
ATOM 904 C CA . HIS A 1 115 ? -2.536 8.203 8.740 1.00 87.00 115 HIS A CA 1
ATOM 905 C C . HIS A 1 115 ? -2.094 7.470 10.013 1.00 87.00 115 HIS A C 1
ATOM 907 O O . HIS A 1 115 ? -0.929 7.106 10.170 1.00 87.00 115 HIS A O 1
ATOM 913 N N . TYR A 1 116 ? -3.025 7.255 10.941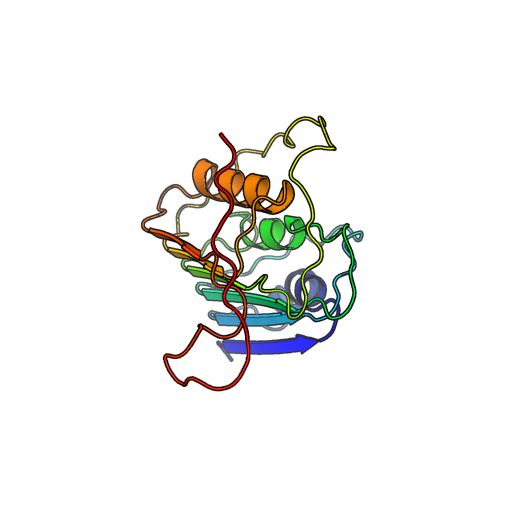 1.00 90.19 116 TYR A N 1
ATOM 914 C CA . TYR A 1 116 ? -2.715 6.775 12.297 1.00 90.19 116 TYR A CA 1
ATOM 915 C C . TYR A 1 116 ? -2.784 5.258 12.473 1.00 90.19 116 TYR A C 1
ATOM 917 O O . TYR A 1 116 ? -2.388 4.757 13.515 1.00 90.19 116 TYR A O 1
ATOM 925 N N . TYR A 1 117 ? -3.306 4.524 11.493 1.00 94.38 117 TYR A N 1
ATOM 926 C CA . TYR A 1 117 ? -3.519 3.080 11.634 1.00 94.38 117 TYR A CA 1
ATOM 927 C C . TYR A 1 117 ? -2.666 2.237 10.694 1.00 94.38 117 TYR A C 1
ATOM 929 O O . TYR A 1 117 ? -2.614 1.028 10.882 1.00 94.38 117 TYR A O 1
ATOM 937 N N . LEU A 1 118 ? -1.963 2.855 9.736 1.00 95.81 118 LEU A N 1
ATOM 938 C CA . LEU A 1 118 ? -1.166 2.122 8.753 1.00 95.81 118 LEU A CA 1
ATOM 939 C C . LEU A 1 118 ? 0.124 1.657 9.420 1.00 95.81 118 LEU A C 1
ATOM 941 O O . LEU A 1 118 ? 0.956 2.490 9.774 1.00 95.81 118 LEU A O 1
ATOM 945 N N . LYS A 1 119 ? 0.272 0.342 9.580 1.00 97.31 119 LYS A N 1
ATOM 946 C CA . LYS A 1 119 ? 1.395 -0.285 10.285 1.00 97.31 119 LYS A CA 1
ATOM 947 C C . LYS A 1 119 ? 2.335 -1.019 9.352 1.00 97.31 119 LYS A C 1
ATOM 949 O O . LYS A 1 119 ? 3.546 -0.940 9.527 1.00 97.31 119 LYS A O 1
ATOM 954 N N . ASN A 1 120 ? 1.784 -1.731 8.372 1.00 97.94 120 ASN A N 1
ATOM 955 C CA . ASN A 1 120 ? 2.547 -2.644 7.534 1.00 97.94 120 ASN A CA 1
ATOM 956 C C . ASN A 1 120 ? 2.407 -2.256 6.070 1.00 97.94 120 ASN A C 1
ATOM 958 O O . ASN A 1 120 ? 1.309 -2.262 5.516 1.00 97.94 120 ASN A O 1
ATOM 962 N N . VAL A 1 121 ? 3.530 -1.956 5.428 1.00 96.81 121 VAL A N 1
ATOM 963 C CA . VAL A 1 121 ? 3.574 -1.698 3.994 1.00 96.81 121 VAL A CA 1
ATOM 964 C C . VAL A 1 121 ? 4.591 -2.613 3.340 1.00 96.81 121 VAL A C 1
ATOM 966 O O . VAL A 1 121 ? 5.744 -2.682 3.763 1.00 96.81 121 VAL A O 1
ATOM 969 N N . LYS A 1 122 ? 4.178 -3.293 2.273 1.00 96.00 122 LYS A N 1
ATOM 970 C CA . LYS A 1 122 ? 5.057 -4.102 1.434 1.00 96.00 122 LYS A CA 1
ATOM 971 C C . LYS A 1 122 ? 4.931 -3.665 -0.017 1.00 96.00 122 LYS A C 1
ATOM 973 O O . LYS A 1 122 ? 3.834 -3.696 -0.565 1.00 96.00 122 LYS A O 1
ATOM 978 N N . ILE A 1 123 ? 6.051 -3.305 -0.635 1.00 91.75 123 ILE A N 1
ATOM 979 C CA . ILE A 1 123 ? 6.142 -3.014 -2.066 1.00 91.75 123 ILE A CA 1
ATOM 980 C C . ILE A 1 123 ? 6.980 -4.108 -2.727 1.00 91.75 123 ILE A C 1
ATOM 982 O O . ILE A 1 123 ? 8.134 -4.294 -2.351 1.00 91.75 123 ILE A O 1
ATOM 986 N N . ILE A 1 124 ? 6.400 -4.840 -3.676 1.00 89.31 124 ILE A N 1
ATOM 987 C CA . ILE A 1 124 ? 7.039 -5.928 -4.433 1.00 89.31 124 ILE A CA 1
ATOM 988 C C . ILE A 1 124 ? 7.387 -5.424 -5.832 1.00 89.31 124 ILE A C 1
ATOM 990 O O . ILE A 1 124 ? 6.585 -4.723 -6.442 1.00 89.31 124 ILE A O 1
ATOM 994 N N . GLY A 1 125 ? 8.574 -5.761 -6.342 1.00 84.56 125 GLY A N 1
ATOM 995 C CA . GLY A 1 125 ? 9.073 -5.233 -7.616 1.00 84.56 125 GLY A CA 1
ATOM 996 C C . GLY A 1 125 ? 9.567 -3.786 -7.510 1.00 84.56 125 GLY A C 1
ATOM 997 O O . GLY A 1 125 ? 9.520 -3.030 -8.481 1.00 84.56 125 GLY A O 1
ATOM 998 N N . PHE A 1 126 ? 10.009 -3.374 -6.321 1.00 85.12 126 PHE A N 1
ATOM 999 C CA . PHE A 1 126 ? 10.479 -2.025 -6.054 1.00 85.12 126 PHE A CA 1
ATOM 1000 C C . PHE A 1 126 ? 11.662 -1.656 -6.959 1.00 85.12 126 PHE A C 1
ATOM 1002 O O . PHE A 1 126 ? 12.643 -2.392 -7.068 1.00 85.12 126 PHE A O 1
ATOM 1009 N N . SER A 1 127 ? 11.584 -0.483 -7.583 1.00 81.06 127 SER A N 1
ATOM 1010 C CA . SER A 1 127 ? 12.630 0.071 -8.445 1.00 81.06 127 SER A CA 1
ATOM 1011 C C . SER A 1 127 ? 12.898 1.530 -8.089 1.00 81.06 127 SER A C 1
ATOM 1013 O O . SER A 1 127 ? 12.119 2.171 -7.385 1.00 81.06 127 SER A O 1
ATOM 1015 N N . SER A 1 128 ? 13.985 2.088 -8.614 1.00 76.25 128 SER A N 1
ATOM 1016 C CA . SER A 1 128 ? 14.353 3.499 -8.446 1.00 76.25 128 SER A CA 1
ATOM 1017 C C . SER A 1 128 ? 13.490 4.470 -9.267 1.00 76.25 128 SER A C 1
ATOM 1019 O O . SER A 1 128 ? 13.853 5.637 -9.423 1.00 76.25 128 SER A O 1
ATOM 1021 N N . ALA A 1 129 ? 12.346 4.019 -9.794 1.00 77.38 129 ALA A N 1
ATOM 1022 C CA . ALA A 1 129 ? 11.398 4.875 -10.489 1.00 77.38 129 ALA A CA 1
ATOM 1023 C C . ALA A 1 129 ? 10.956 6.028 -9.575 1.00 77.38 129 ALA A C 1
ATOM 1025 O O . ALA A 1 129 ? 10.478 5.807 -8.460 1.00 77.38 129 ALA A O 1
ATOM 1026 N N . LYS A 1 130 ? 11.065 7.266 -10.071 1.00 76.44 130 LYS A N 1
ATOM 1027 C CA . LYS A 1 130 ? 10.763 8.498 -9.322 1.00 76.44 130 LYS A CA 1
ATOM 1028 C C . LYS A 1 130 ? 9.440 8.429 -8.552 1.00 76.44 130 LYS A C 1
ATOM 1030 O O . LYS A 1 130 ? 9.387 8.796 -7.385 1.00 76.44 130 LYS A O 1
ATOM 1035 N N . ARG A 1 131 ? 8.388 7.907 -9.185 1.00 76.56 131 ARG A N 1
ATOM 1036 C CA . ARG A 1 131 ? 7.047 7.809 -8.591 1.00 76.56 131 ARG A CA 1
ATOM 1037 C C . ARG A 1 131 ? 6.956 6.804 -7.434 1.00 76.56 131 ARG A C 1
ATOM 1039 O O . ARG A 1 131 ? 6.204 7.045 -6.496 1.00 76.56 131 ARG A O 1
ATOM 1046 N N . LEU A 1 132 ? 7.736 5.718 -7.452 1.00 81.94 132 LEU A N 1
ATOM 1047 C CA . LEU A 1 132 ? 7.812 4.785 -6.317 1.00 81.94 132 LEU A CA 1
ATOM 1048 C C . LEU A 1 132 ? 8.575 5.400 -5.143 1.00 81.94 132 LEU A C 1
ATOM 1050 O O . LEU A 1 132 ? 8.180 5.211 -3.992 1.00 81.94 132 LEU A O 1
ATOM 1054 N N . ILE A 1 133 ? 9.624 6.178 -5.427 1.00 84.00 133 ILE A N 1
ATOM 1055 C CA . ILE A 1 133 ? 10.326 6.962 -4.404 1.00 84.00 133 ILE A CA 1
ATOM 1056 C C . ILE A 1 133 ? 9.371 7.982 -3.775 1.00 84.00 133 ILE A C 1
ATOM 1058 O O . ILE A 1 133 ? 9.264 8.034 -2.554 1.00 84.00 133 ILE A O 1
ATOM 1062 N N . GLU A 1 134 ? 8.618 8.731 -4.585 1.00 83.44 134 GLU A N 1
ATOM 1063 C CA . GLU A 1 134 ? 7.612 9.689 -4.105 1.00 83.44 134 GLU A CA 1
ATOM 1064 C C . GLU A 1 134 ? 6.545 9.028 -3.225 1.00 83.44 134 GLU A C 1
ATOM 1066 O O . GLU A 1 134 ? 6.268 9.521 -2.132 1.00 83.44 134 GLU A O 1
ATOM 1071 N N . LEU A 1 135 ? 5.987 7.892 -3.656 1.00 85.62 135 LEU A N 1
ATOM 1072 C CA . LEU A 1 135 ? 5.017 7.127 -2.870 1.00 85.62 135 LEU A CA 1
ATOM 1073 C C . LEU A 1 135 ? 5.615 6.660 -1.536 1.00 85.62 135 LEU A C 1
ATOM 1075 O O . LEU A 1 135 ? 4.978 6.761 -0.489 1.00 85.62 135 LEU A O 1
ATOM 1079 N N . THR A 1 136 ? 6.855 6.179 -1.560 1.00 89.69 136 THR A N 1
ATOM 1080 C CA . THR A 1 136 ?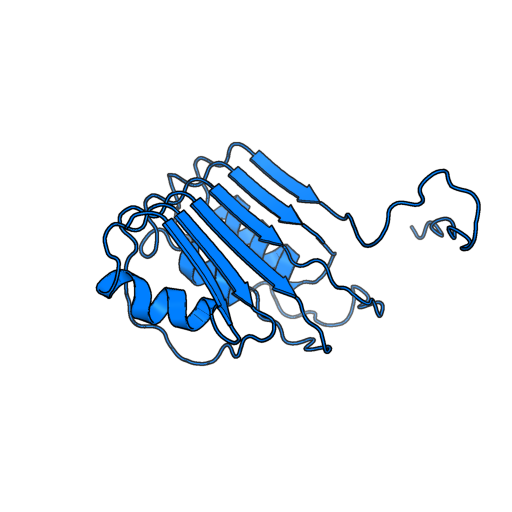 7.544 5.710 -0.353 1.00 89.69 136 THR A CA 1
ATOM 1081 C C . THR A 1 136 ? 7.786 6.860 0.622 1.00 89.69 136 THR A C 1
ATOM 1083 O O . THR A 1 136 ? 7.486 6.736 1.809 1.00 89.69 136 THR A O 1
ATOM 1086 N N . CYS A 1 137 ? 8.250 8.013 0.130 1.00 88.44 137 CYS A N 1
ATOM 1087 C CA . CYS A 1 137 ? 8.380 9.227 0.932 1.00 88.44 137 CYS A CA 1
ATOM 1088 C C . CYS A 1 137 ? 7.025 9.691 1.485 1.00 88.44 137 CYS A C 1
ATOM 1090 O O . CYS A 1 137 ? 6.951 10.079 2.648 1.00 88.44 137 CYS A O 1
ATOM 1092 N N . TYR A 1 138 ? 5.949 9.617 0.694 1.00 87.19 138 TYR A N 1
ATOM 1093 C CA . TYR A 1 138 ? 4.593 9.919 1.157 1.00 87.19 138 TYR A CA 1
ATOM 1094 C C . TYR A 1 138 ? 4.207 9.046 2.348 1.00 87.19 138 TYR A C 1
ATOM 1096 O O . TYR A 1 138 ? 3.763 9.571 3.367 1.00 87.19 138 TYR A O 1
ATOM 1104 N N . ILE A 1 139 ? 4.404 7.732 2.242 1.00 90.69 139 ILE A N 1
ATOM 1105 C CA . ILE A 1 139 ? 4.075 6.783 3.309 1.00 90.69 139 ILE A CA 1
ATOM 1106 C C . ILE A 1 139 ? 4.882 7.102 4.567 1.00 90.69 139 ILE A C 1
ATOM 1108 O O . ILE A 1 1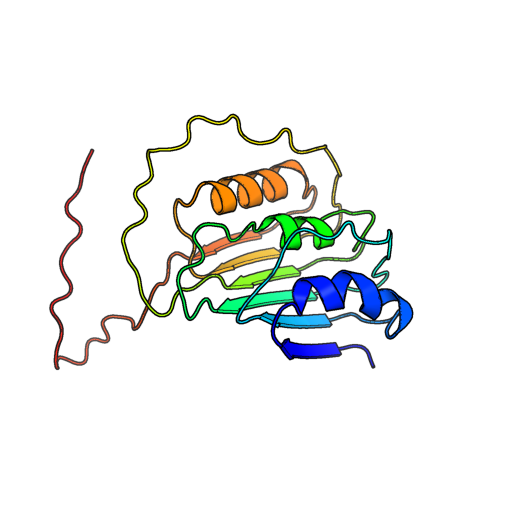39 ? 4.293 7.247 5.633 1.00 90.69 139 ILE A O 1
ATOM 1112 N N . LEU A 1 140 ? 6.199 7.281 4.442 1.00 91.31 140 LEU A N 1
ATOM 1113 C CA . LEU A 1 140 ? 7.077 7.584 5.577 1.00 91.31 140 LEU A CA 1
ATOM 1114 C C . LEU A 1 140 ? 6.703 8.889 6.290 1.00 91.31 140 LEU A C 1
ATOM 1116 O O . LEU A 1 140 ? 6.771 8.959 7.513 1.00 91.31 140 LEU A O 1
ATOM 1120 N N . ASN A 1 141 ? 6.290 9.912 5.542 1.00 89.19 141 ASN A N 1
ATOM 1121 C CA . ASN A 1 141 ? 5.934 11.208 6.117 1.00 89.19 141 ASN A CA 1
ATOM 1122 C C . ASN A 1 141 ? 4.536 11.225 6.754 1.00 89.19 141 ASN A C 1
ATOM 1124 O O . ASN A 1 141 ? 4.289 12.022 7.658 1.00 89.19 141 ASN A O 1
ATOM 1128 N N . ASN A 1 142 ? 3.613 10.381 6.285 1.00 88.25 142 ASN A N 1
ATOM 1129 C CA . ASN A 1 142 ? 2.209 10.440 6.695 1.00 88.25 142 ASN A CA 1
ATOM 1130 C C . ASN A 1 142 ? 1.787 9.305 7.636 1.00 88.25 142 ASN A C 1
ATOM 1132 O O . ASN A 1 142 ? 0.876 9.504 8.437 1.00 88.25 142 ASN A O 1
ATOM 1136 N N . ALA A 1 143 ? 2.412 8.129 7.574 1.00 92.62 143 ALA A N 1
ATOM 1137 C CA . ALA A 1 143 ? 2.041 6.977 8.390 1.00 92.62 143 ALA A CA 1
ATOM 1138 C C . ALA A 1 143 ? 2.680 7.058 9.787 1.00 92.62 143 ALA A C 1
ATOM 1140 O O . ALA A 1 143 ? 3.819 6.655 10.001 1.00 92.62 143 ALA A O 1
ATOM 1141 N N . VAL A 1 144 ? 1.924 7.577 10.757 1.00 93.44 144 VAL A N 1
ATOM 1142 C CA . VAL A 1 144 ? 2.410 7.847 12.125 1.00 93.44 144 VAL A CA 1
ATOM 1143 C C . VAL A 1 144 ? 2.705 6.561 12.901 1.00 93.44 144 VAL A C 1
ATOM 1145 O O . VAL A 1 144 ? 3.599 6.535 13.742 1.00 93.44 144 VAL A O 1
ATOM 1148 N N . SER A 1 145 ? 1.950 5.500 12.625 1.00 95.62 145 SER A N 1
ATOM 1149 C CA . SER A 1 145 ? 2.049 4.210 13.318 1.00 95.62 145 SER A CA 1
ATOM 1150 C C . SER A 1 145 ? 2.721 3.135 12.471 1.00 95.62 145 SER A C 1
ATOM 1152 O O . SER A 1 145 ? 2.499 1.954 12.710 1.00 95.62 145 SER A O 1
ATOM 1154 N N . LEU A 1 146 ? 3.522 3.533 11.478 1.00 97.00 146 LEU A N 1
ATOM 1155 C CA . LEU A 1 146 ? 4.224 2.595 10.613 1.00 97.00 146 LEU A CA 1
ATOM 1156 C C . LEU A 1 146 ? 5.230 1.774 11.430 1.00 97.00 146 LEU A C 1
ATOM 1158 O O . LEU A 1 146 ? 6.180 2.314 11.992 1.00 97.00 146 LEU A O 1
ATOM 1162 N N . GLU A 1 147 ? 5.022 0.464 11.474 1.00 97.81 147 GLU A N 1
ATOM 1163 C CA . GLU A 1 147 ? 5.881 -0.494 12.173 1.00 97.81 147 GLU A CA 1
ATOM 1164 C C . GLU A 1 147 ? 6.860 -1.161 11.199 1.00 97.81 147 GLU A C 1
ATOM 1166 O O . GLU A 1 147 ? 8.017 -1.401 11.541 1.00 97.81 147 GLU A O 1
ATOM 1171 N N . CYS A 1 148 ? 6.414 -1.442 9.970 1.00 97.62 148 CYS A N 1
ATOM 1172 C CA . CYS A 1 148 ? 7.203 -2.140 8.965 1.00 97.62 148 CYS A CA 1
ATOM 1173 C C . CYS A 1 148 ? 6.975 -1.570 7.559 1.00 97.62 148 CYS A C 1
ATOM 1175 O O . CYS A 1 148 ? 5.843 -1.478 7.080 1.00 97.62 148 CYS A O 1
ATOM 1177 N N . LEU A 1 149 ? 8.077 -1.258 6.873 1.00 97.12 149 LEU A N 1
ATOM 1178 C CA . LEU A 1 149 ? 8.119 -0.957 5.445 1.00 97.12 149 LEU A CA 1
ATOM 1179 C C . LEU A 1 149 ? 9.080 -1.933 4.765 1.00 97.12 149 LEU A C 1
ATOM 1181 O O . LEU A 1 149 ? 10.287 -1.893 4.995 1.00 97.12 149 LEU A O 1
ATOM 1185 N N . THR A 1 150 ? 8.546 -2.799 3.912 1.00 96.31 150 THR A N 1
ATOM 1186 C CA . THR A 1 150 ? 9.323 -3.748 3.111 1.00 96.31 150 THR A CA 1
ATOM 1187 C C . THR A 1 150 ? 9.380 -3.271 1.667 1.00 96.31 150 THR A C 1
ATOM 1189 O O . THR A 1 150 ? 8.342 -3.139 1.020 1.00 96.31 150 THR A O 1
ATOM 1192 N N . LEU A 1 151 ? 10.592 -3.050 1.158 1.00 92.88 151 LEU A N 1
ATOM 1193 C CA . LEU A 1 151 ? 10.859 -2.708 -0.238 1.00 92.88 151 LEU A CA 1
ATOM 1194 C C . LEU A 1 151 ? 11.574 -3.888 -0.886 1.00 92.88 151 LEU A C 1
ATOM 1196 O O . LEU A 1 151 ? 12.769 -4.095 -0.682 1.00 92.88 151 LEU A O 1
ATOM 1200 N N . ASP A 1 152 ? 10.818 -4.694 -1.612 1.00 88.88 152 ASP A N 1
ATOM 1201 C CA . ASP A 1 152 ? 11.306 -5.915 -2.222 1.00 88.88 152 ASP A CA 1
ATOM 1202 C C . ASP A 1 152 ? 11.642 -5.658 -3.691 1.00 88.88 152 ASP A C 1
ATOM 1204 O O . ASP A 1 152 ? 10.765 -5.345 -4.494 1.00 88.88 152 ASP A O 1
ATOM 1208 N N . THR A 1 153 ? 12.921 -5.771 -4.037 1.00 82.88 153 THR A N 1
ATOM 1209 C CA . THR A 1 153 ? 13.416 -5.603 -5.409 1.00 82.88 153 THR A CA 1
ATOM 1210 C C . THR A 1 153 ? 13.298 -6.882 -6.237 1.00 82.88 153 THR A C 1
ATOM 1212 O O . THR A 1 153 ? 13.754 -6.892 -7.382 1.00 82.88 153 THR A O 1
ATOM 1215 N N . LEU A 1 154 ? 12.727 -7.965 -5.682 1.00 67.88 154 LEU A N 1
ATOM 1216 C CA . LEU A 1 154 ? 12.597 -9.244 -6.375 1.00 67.88 154 LEU A CA 1
ATOM 1217 C C . LEU A 1 154 ? 11.905 -9.065 -7.734 1.00 67.88 154 LEU A C 1
ATOM 1219 O O . LEU A 1 154 ? 10.780 -8.575 -7.840 1.00 67.88 154 LEU A O 1
ATOM 1223 N N . TYR A 1 155 ? 12.632 -9.489 -8.766 1.00 60.09 155 TYR A N 1
ATOM 1224 C CA . TYR A 1 155 ? 12.284 -9.387 -10.173 1.00 60.09 155 TYR A CA 1
ATOM 1225 C C . TYR A 1 155 ? 12.569 -10.735 -10.845 1.00 60.09 155 TYR A C 1
ATOM 1227 O O . TYR A 1 155 ? 13.712 -11.189 -10.833 1.00 60.09 155 TYR A O 1
ATOM 1235 N N . GLY A 1 156 ? 11.545 -11.362 -11.433 1.00 53.47 156 GLY A N 1
ATOM 1236 C CA . GLY A 1 156 ? 11.696 -12.584 -12.232 1.00 53.47 156 GLY A CA 1
ATOM 1237 C C . GLY A 1 156 ? 12.097 -13.842 -11.449 1.00 53.47 156 GLY A C 1
ATOM 1238 O O . GLY A 1 156 ? 12.300 -13.816 -10.233 1.00 53.47 156 GLY A O 1
ATOM 1239 N N . PHE A 1 157 ? 12.152 -14.977 -12.160 1.00 44.88 157 PHE A N 1
ATOM 1240 C CA . PHE A 1 157 ? 12.591 -16.260 -11.610 1.00 44.88 157 PHE A CA 1
ATOM 1241 C C . PHE A 1 157 ? 13.918 -16.073 -10.871 1.00 44.88 157 PHE A C 1
ATOM 1243 O O . PHE A 1 157 ? 14.881 -15.541 -11.422 1.00 44.88 157 PHE A O 1
ATOM 1250 N N . ARG A 1 158 ? 13.972 -16.521 -9.612 1.00 44.38 158 ARG A N 1
ATOM 1251 C CA . ARG A 1 158 ? 15.254 -16.708 -8.928 1.00 44.38 158 ARG A CA 1
ATOM 1252 C C . ARG A 1 158 ? 16.118 -17.569 -9.853 1.00 44.38 158 ARG A C 1
ATOM 1254 O O . ARG A 1 158 ? 15.583 -18.513 -10.429 1.00 44.38 158 ARG A O 1
ATOM 1261 N N . CYS A 1 159 ? 17.414 -17.266 -9.977 1.00 44.75 159 CYS A N 1
ATOM 1262 C CA . CYS A 1 159 ? 18.385 -18.269 -10.417 1.00 44.75 159 CYS A CA 1
ATOM 1263 C C . CYS A 1 159 ? 18.242 -19.412 -9.386 1.00 44.75 159 CYS A C 1
ATOM 1265 O O . CYS A 1 159 ? 18.787 -19.338 -8.288 1.00 44.75 159 CYS A O 1
ATOM 1267 N N . SER A 1 160 ? 17.352 -20.371 -9.653 1.00 49.84 160 SER A N 1
ATOM 1268 C CA . SER A 1 160 ? 17.333 -21.652 -8.973 1.00 49.84 160 SER A CA 1
ATOM 1269 C C . SER A 1 160 ? 18.644 -22.317 -9.344 1.00 49.84 160 SER A C 1
ATOM 1271 O O . SER A 1 160 ? 19.063 -22.237 -10.497 1.00 49.84 160 SER A O 1
ATOM 1273 N N . ASP A 1 161 ? 19.272 -22.989 -8.387 1.00 48.41 161 ASP A N 1
ATOM 1274 C CA . ASP A 1 161 ? 20.473 -23.806 -8.608 1.00 48.41 161 ASP A CA 1
ATOM 1275 C C . ASP A 1 161 ? 20.230 -24.992 -9.573 1.00 48.41 161 ASP A C 1
ATOM 1277 O O . ASP A 1 161 ? 21.069 -25.879 -9.702 1.00 48.41 161 ASP A O 1
ATOM 1281 N N . ASP A 1 162 ? 19.096 -25.009 -10.275 1.00 46.56 162 ASP A N 1
ATOM 1282 C CA . ASP A 1 162 ? 18.865 -25.863 -11.423 1.00 46.56 162 ASP A CA 1
ATOM 1283 C C . ASP A 1 162 ? 19.600 -25.248 -12.617 1.00 46.56 162 ASP A C 1
ATOM 1285 O O . ASP A 1 162 ? 19.077 -24.445 -13.393 1.00 46.56 162 ASP A O 1
ATOM 1289 N N . GLU A 1 163 ? 20.875 -25.624 -12.718 1.00 49.75 163 GLU A N 1
ATOM 1290 C CA . GLU A 1 163 ? 21.658 -25.600 -13.944 1.00 49.75 163 GLU A CA 1
ATOM 1291 C C . GLU A 1 163 ? 20.783 -26.069 -15.108 1.00 49.75 163 GLU A C 1
ATOM 1293 O O . GLU A 1 163 ? 20.575 -27.264 -15.225 1.00 49.75 163 GLU A O 1
ATOM 1298 N N . ILE A 1 164 ? 20.248 -25.166 -15.935 1.00 52.97 164 ILE A N 1
ATOM 1299 C CA . ILE A 1 164 ? 19.830 -25.380 -17.334 1.00 52.97 164 ILE A CA 1
ATOM 1300 C C . ILE A 1 164 ? 19.280 -24.020 -17.825 1.00 52.97 164 ILE A C 1
ATOM 1302 O O . ILE A 1 164 ? 18.135 -23.654 -17.605 1.00 52.97 164 ILE A O 1
ATOM 1306 N N . TYR A 1 165 ? 20.158 -23.253 -18.482 1.00 46.72 165 TYR A N 1
ATOM 1307 C CA . TYR A 1 165 ? 19.893 -22.013 -19.236 1.00 46.72 165 TYR A CA 1
ATOM 1308 C C . TYR A 1 165 ? 19.396 -20.778 -18.459 1.00 46.72 165 TYR A C 1
ATOM 1310 O O . TYR A 1 165 ? 18.216 -20.470 -18.440 1.00 46.72 165 TYR A O 1
ATOM 1318 N N . GLU A 1 166 ? 20.326 -19.967 -17.948 1.00 42.91 166 GLU A N 1
ATOM 1319 C CA . GLU A 1 166 ? 20.637 -18.630 -18.491 1.00 42.91 166 GLU A CA 1
ATOM 1320 C C . GLU A 1 166 ? 21.690 -17.936 -17.610 1.00 42.91 166 GLU A C 1
ATOM 1322 O O . GLU A 1 166 ? 21.700 -18.028 -16.385 1.00 42.91 166 GLU A O 1
ATOM 1327 N N . ARG A 1 167 ? 22.661 -17.280 -18.252 1.00 39.97 167 ARG A N 1
ATOM 1328 C CA . ARG A 1 167 ? 23.798 -16.625 -17.596 1.00 39.97 167 ARG A CA 1
ATOM 1329 C C . ARG A 1 167 ? 23.317 -15.472 -16.708 1.00 39.97 167 ARG A C 1
ATOM 1331 O O . ARG A 1 167 ? 23.117 -14.360 -17.192 1.00 39.97 167 ARG A O 1
ATOM 1338 N N . CYS A 1 168 ? 23.236 -15.724 -15.403 1.00 46.44 168 CYS A N 1
ATOM 1339 C CA . CYS A 1 168 ? 23.198 -14.705 -14.355 1.00 46.44 168 CYS A CA 1
ATOM 1340 C C . CYS A 1 168 ? 24.410 -13.748 -14.595 1.00 46.44 168 CYS A C 1
ATOM 1342 O O . CYS A 1 168 ? 25.567 -14.121 -14.391 1.00 46.44 168 CYS A O 1
ATOM 1344 N N . SER A 1 169 ? 24.175 -12.541 -15.135 1.00 46.56 169 SER A N 1
ATOM 1345 C CA . SER A 1 169 ? 25.237 -11.549 -15.384 1.00 46.56 169 SER A CA 1
ATOM 1346 C C . SER A 1 169 ? 25.517 -10.781 -14.091 1.00 46.56 169 SER A C 1
ATOM 1348 O O . SER A 1 169 ? 24.584 -10.197 -13.537 1.00 46.56 169 SER A O 1
ATOM 1350 N N . PRO A 1 170 ? 26.761 -10.751 -13.583 1.00 38.91 170 PRO A N 1
ATOM 1351 C CA . PRO A 1 170 ? 27.055 -10.053 -12.343 1.00 38.91 170 PRO A CA 1
ATOM 1352 C C . PRO A 1 170 ? 26.894 -8.541 -12.530 1.00 38.91 170 PRO A C 1
ATOM 1354 O O . PRO A 1 170 ? 27.319 -7.979 -13.542 1.00 38.91 170 PRO A O 1
ATOM 1357 N N . TRP A 1 171 ? 26.292 -7.892 -11.529 1.00 39.91 171 TRP A N 1
ATOM 1358 C CA . TRP A 1 171 ? 26.219 -6.439 -11.395 1.00 39.91 171 TRP A CA 1
ATOM 1359 C C . TRP A 1 171 ? 27.574 -5.791 -11.709 1.00 39.91 171 TRP A C 1
ATOM 1361 O O . TRP A 1 171 ? 28.545 -5.961 -10.968 1.00 39.91 171 TRP A O 1
ATOM 1371 N N . ALA A 1 172 ? 27.635 -4.988 -12.772 1.00 35.53 172 ALA A N 1
ATOM 1372 C CA . ALA A 1 172 ? 28.695 -4.003 -12.902 1.00 35.53 172 ALA A CA 1
ATOM 1373 C C . ALA A 1 172 ? 28.450 -2.930 -11.831 1.00 35.53 172 ALA A C 1
ATOM 1375 O O . ALA A 1 172 ? 27.472 -2.186 -11.897 1.00 35.53 172 ALA A O 1
ATOM 1376 N N . ARG A 1 173 ? 29.316 -2.894 -10.811 1.00 35.56 173 ARG A N 1
ATOM 1377 C CA . ARG A 1 173 ? 29.398 -1.789 -9.847 1.00 35.56 173 ARG A CA 1
ATOM 1378 C C . ARG A 1 173 ? 29.634 -0.502 -10.632 1.00 35.56 173 ARG A C 1
ATOM 1380 O O . ARG A 1 173 ? 30.630 -0.409 -11.344 1.00 35.56 173 ARG A O 1
ATOM 1387 N N . ILE A 1 174 ? 28.761 0.480 -10.468 1.00 36.53 174 ILE A N 1
ATOM 1388 C CA . ILE A 1 174 ? 29.042 1.857 -10.867 1.00 36.53 174 ILE A CA 1
ATOM 1389 C C . ILE A 1 174 ? 28.896 2.690 -9.594 1.00 36.53 174 ILE A C 1
ATOM 1391 O O . ILE A 1 174 ? 27.834 2.677 -8.971 1.00 36.53 174 ILE A O 1
ATOM 1395 N N . PHE A 1 175 ? 30.021 3.269 -9.170 1.00 42.81 175 PHE A N 1
ATOM 1396 C CA . PHE A 1 175 ? 30.097 4.324 -8.160 1.00 42.81 175 PHE A CA 1
ATOM 1397 C C . PHE A 1 175 ? 29.549 5.629 -8.733 1.00 42.81 175 PHE A C 1
ATOM 1399 O O . PHE A 1 175 ? 29.746 5.845 -9.952 1.00 42.81 175 PHE A O 1
#